Protein AF-A0A821L482-F1 (afdb_monomer)

Secondary structure (DSSP, 8-state):
------PPPTT-TT---HHHHHHHHHHHHHHHHHHHSPPHHHHHTT-HHHHHHHHHHHHHS-HHHHHHHHTSPPPP-SSSSPPSS--HHHHHHHHHHIIIII---SHHHHHHHIIIIIHHHHHHHHHHTT-

Mean predicted aligned error: 7.39 Å

Radius of gyration: 18.84 Å; Cα contacts (8 Å, |Δi|>4): 108; chains: 1; bounding box: 44×39×60 Å

Solvent-accessible surface area (backbone atoms only — not comparable to full-atom values): 7724 Å² total; per-residue (Å²): 135,83,81,74,78,74,74,79,51,92,83,41,93,84,60,72,64,60,62,33,52,52,50,49,51,54,21,51,51,44,28,50,56,20,70,67,37,56,53,68,67,56,39,72,72,64,39,63,68,40,50,50,51,38,52,52,55,52,72,75,52,51,72,67,58,52,52,54,60,43,43,53,85,63,69,85,61,96,52,98,60,82,59,82,47,60,48,74,67,40,48,50,20,50,50,48,21,42,54,48,66,66,49,80,89,47,70,66,61,48,50,50,46,41,65,53,25,48,48,58,51,54,51,53,59,57,53,59,79,73,111

Nearest PDB structures (foldseek):
  8dve-assembly1_G  TM=9.425E-01  e=3.650E-06  Oryctolagus cuniculus
  8dve-assembly1_A  TM=9.335E-01  e=3.460E-06  Oryctolagus cuniculus
  8dve-assembly1_J  TM=9.220E-01  e=3.460E-06  Oryctolagus cuniculus
  8duj-assembly1_G  TM=9.033E-01  e=4.285E-06  Oryctolagus cuniculus
  8dve-assembly1_D  TM=9.376E-01  e=2.936E-05  Oryctolagus cuniculus

pLDDT: mean 86.14, std 15.55, range [41.44, 98.44]

Foldseek 3Di:
DDPPPPDDDLPPPPDDLVQQVVLVVVLVVLLVLLVVQDDPVVVVVVPPVNVVSLVVLCVVDPPVNLLVVLLDDDADDPDPRDGRHDDPSSNVSSVSSCCRRPNQPDDVSVVSSVVRHVVNVVVNVVVVVVD

Structure (mmCIF, N/CA/C/O backbone):
data_AF-A0A821L482-F1
#
_entry.id   AF-A0A821L482-F1
#
loop_
_atom_site.group_PDB
_atom_site.id
_atom_site.type_symbol
_atom_site.label_atom_id
_atom_site.label_alt_id
_atom_site.label_comp_id
_atom_site.label_asym_id
_atom_site.label_entity_id
_atom_site.label_seq_id
_atom_site.pdbx_PDB_ins_code
_atom_site.Cartn_x
_atom_site.Cartn_y
_atom_site.Cartn_z
_atom_site.occupancy
_atom_site.B_iso_or_equiv
_atom_site.auth_seq_id
_atom_site.auth_comp_id
_atom_site.auth_asym_id
_atom_site.auth_atom_id
_atom_site.pdbx_PDB_model_num
ATOM 1 N N . ASP A 1 1 ? 27.283 18.917 -35.895 1.00 41.44 1 ASP A N 1
ATOM 2 C CA . ASP A 1 1 ? 27.635 18.301 -34.605 1.00 41.44 1 ASP A CA 1
ATOM 3 C C . ASP A 1 1 ? 26.413 17.774 -33.893 1.00 41.44 1 ASP A C 1
ATOM 5 O O . ASP A 1 1 ? 25.643 18.515 -33.295 1.00 41.44 1 ASP A O 1
ATOM 9 N N . HIS A 1 2 ? 26.201 16.473 -34.064 1.00 46.38 2 HIS A N 1
ATOM 10 C CA . HIS A 1 2 ? 25.158 15.715 -33.399 1.00 46.38 2 HIS A CA 1
ATOM 11 C C . HIS A 1 2 ? 25.564 15.530 -31.936 1.00 46.38 2 HIS A C 1
ATOM 13 O O . HIS A 1 2 ? 26.415 14.695 -31.639 1.00 46.38 2 HIS A O 1
ATOM 19 N N . LEU A 1 3 ? 24.966 16.297 -31.022 1.00 49.94 3 LEU A N 1
ATOM 20 C CA . LEU A 1 3 ? 24.954 15.931 -29.608 1.00 49.94 3 LEU A CA 1
ATOM 21 C C . LEU A 1 3 ? 24.109 14.658 -29.465 1.00 49.94 3 LEU A C 1
ATOM 23 O O . LEU A 1 3 ? 22.907 14.709 -29.214 1.00 49.94 3 LEU A O 1
ATOM 27 N N . GLN A 1 4 ? 24.742 13.502 -29.666 1.00 47.78 4 GLN A N 1
ATOM 28 C CA . GLN A 1 4 ? 24.271 12.263 -29.069 1.00 47.78 4 GLN A CA 1
ATOM 29 C C . GLN A 1 4 ? 24.375 12.450 -27.557 1.00 47.78 4 GLN A C 1
ATOM 31 O O . GLN A 1 4 ? 25.453 12.342 -26.977 1.00 47.78 4 GLN A O 1
ATOM 36 N N . VAL A 1 5 ? 23.249 12.789 -26.931 1.00 50.19 5 VAL A N 1
ATOM 37 C CA . VAL A 1 5 ? 23.086 12.677 -25.484 1.00 50.19 5 VAL A CA 1
ATOM 38 C C . VAL A 1 5 ? 23.260 11.197 -25.163 1.00 50.19 5 VAL A C 1
ATOM 40 O O . VAL A 1 5 ? 22.380 10.381 -25.430 1.00 50.19 5 VAL A O 1
ATOM 43 N N . ARG A 1 6 ? 24.456 10.838 -24.696 1.00 48.09 6 ARG A N 1
ATOM 44 C CA . ARG A 1 6 ? 24.771 9.495 -24.224 1.00 48.09 6 ARG A CA 1
ATOM 45 C C . ARG A 1 6 ? 23.938 9.300 -22.959 1.00 48.09 6 ARG A C 1
ATOM 47 O O . ARG A 1 6 ? 24.197 9.963 -21.960 1.00 48.09 6 ARG A O 1
ATOM 54 N N . LEU A 1 7 ? 22.885 8.487 -23.035 1.00 50.66 7 LEU A N 1
ATOM 55 C CA . LEU A 1 7 ? 22.168 8.070 -21.834 1.00 50.66 7 LEU A CA 1
ATOM 56 C C . LEU A 1 7 ? 23.172 7.281 -20.982 1.00 50.66 7 LEU A C 1
ATOM 58 O O . LEU A 1 7 ? 23.798 6.371 -21.537 1.00 50.66 7 LEU A O 1
ATOM 62 N N . PRO A 1 8 ? 23.394 7.659 -19.712 1.00 54.47 8 PRO A N 1
ATOM 63 C CA . PRO A 1 8 ? 24.300 6.921 -18.846 1.00 54.47 8 PRO A CA 1
ATOM 64 C C . PRO A 1 8 ? 23.806 5.478 -18.739 1.00 54.47 8 PRO A C 1
ATOM 66 O O . PRO A 1 8 ? 22.605 5.232 -18.585 1.00 54.47 8 PRO A O 1
ATOM 69 N N . TYR A 1 9 ? 24.722 4.531 -18.905 1.00 58.72 9 TYR A N 1
ATOM 70 C CA . TYR A 1 9 ? 24.420 3.123 -18.686 1.00 58.72 9 TYR A CA 1
ATOM 71 C C . TYR A 1 9 ? 24.344 2.896 -17.172 1.00 58.72 9 TYR A C 1
ATOM 73 O O . TYR A 1 9 ? 25.032 3.569 -16.413 1.00 58.72 9 TYR A O 1
ATOM 81 N N . ALA A 1 10 ? 23.521 1.949 -16.717 1.00 57.66 10 ALA A N 1
ATOM 82 C CA . ALA A 1 10 ? 23.366 1.658 -15.285 1.00 57.66 10 ALA A CA 1
ATOM 83 C C . ALA A 1 10 ? 24.682 1.236 -14.583 1.00 57.66 10 ALA A C 1
ATOM 85 O O . ALA A 1 10 ? 24.744 1.273 -13.359 1.00 57.66 10 ALA A O 1
ATOM 86 N N . ASP A 1 11 ? 25.715 0.873 -15.354 1.00 58.50 11 ASP A N 1
ATOM 87 C CA . ASP A 1 11 ? 27.072 0.543 -14.888 1.00 58.50 11 ASP A CA 1
ATOM 88 C C . ASP A 1 11 ? 28.013 1.760 -14.764 1.00 58.50 11 ASP A C 1
ATOM 90 O O . ASP A 1 11 ? 29.163 1.609 -14.349 1.00 58.50 11 ASP A O 1
ATOM 94 N N . ASP A 1 12 ? 27.572 2.968 -15.127 1.00 72.00 12 ASP A N 1
ATOM 95 C CA . ASP A 1 12 ? 28.370 4.176 -14.919 1.00 72.00 12 ASP A CA 1
ATOM 96 C C . ASP A 1 12 ? 28.388 4.517 -13.414 1.00 72.00 12 ASP A C 1
ATOM 98 O O . ASP A 1 12 ? 27.341 4.746 -12.816 1.00 72.00 12 ASP A O 1
ATOM 102 N N . GLU A 1 13 ? 29.569 4.607 -12.786 1.00 68.88 13 GLU A N 1
ATOM 103 C CA . GLU A 1 13 ? 29.714 4.898 -11.338 1.00 68.88 13 GLU A CA 1
ATOM 104 C C . GLU A 1 13 ? 29.096 6.245 -10.899 1.00 68.88 13 GLU A C 1
ATOM 106 O O . GLU A 1 13 ? 28.845 6.467 -9.716 1.00 68.88 13 GLU A O 1
ATOM 111 N N . GLU A 1 14 ? 28.844 7.151 -11.847 1.00 76.69 14 GLU A N 1
ATOM 112 C CA . GLU A 1 14 ? 28.189 8.448 -11.627 1.00 76.69 14 GLU A CA 1
ATOM 113 C C . GLU A 1 14 ? 26.662 8.388 -11.847 1.00 76.69 14 GLU A C 1
ATOM 115 O O . GLU A 1 14 ? 25.952 9.368 -11.609 1.00 76.69 14 GLU A O 1
ATOM 120 N N . TYR A 1 15 ? 26.123 7.249 -12.295 1.00 80.12 15 TYR A N 1
ATOM 121 C CA . TYR A 1 15 ? 24.690 7.085 -12.492 1.00 80.12 15 TYR A CA 1
ATOM 122 C C . TYR A 1 15 ? 23.958 7.068 -11.149 1.00 80.12 15 TYR A C 1
ATOM 124 O O . TYR A 1 15 ? 24.160 6.203 -10.297 1.00 80.12 15 TYR A O 1
ATOM 132 N N . ILE A 1 16 ? 23.049 8.026 -10.983 1.00 79.94 16 ILE A N 1
ATOM 133 C CA . ILE A 1 16 ? 22.107 8.062 -9.870 1.00 79.94 16 ILE A CA 1
ATOM 134 C C . ILE A 1 16 ? 20.715 7.814 -10.439 1.00 79.94 16 ILE A C 1
ATOM 136 O O . ILE A 1 16 ? 20.170 8.655 -11.159 1.00 79.94 16 ILE A O 1
ATOM 140 N N . ASP A 1 17 ? 20.111 6.684 -10.070 1.00 82.50 17 ASP A N 1
ATOM 141 C CA . ASP A 1 17 ? 18.691 6.444 -10.318 1.00 82.50 17 ASP A CA 1
ATOM 142 C C . ASP A 1 17 ? 17.854 7.270 -9.329 1.00 82.50 17 ASP A C 1
ATOM 144 O O . ASP A 1 17 ? 17.484 6.824 -8.237 1.00 82.50 17 ASP A O 1
ATOM 148 N N . LEU A 1 18 ? 17.572 8.517 -9.712 1.00 86.62 18 LEU A N 1
ATOM 149 C CA . LEU A 1 18 ? 16.732 9.413 -8.922 1.00 86.62 18 LEU A CA 1
ATOM 150 C C . LEU A 1 18 ? 15.324 8.833 -8.717 1.00 86.62 18 LEU A C 1
ATOM 152 O O . LEU A 1 18 ? 14.753 9.003 -7.643 1.00 86.62 18 LEU A O 1
ATOM 156 N N . GLY A 1 19 ? 14.788 8.104 -9.702 1.00 86.69 19 GLY A N 1
ATOM 157 C CA . GLY A 1 19 ? 13.471 7.481 -9.598 1.00 86.69 19 GLY A CA 1
ATOM 158 C C . GLY A 1 19 ? 13.438 6.391 -8.527 1.00 86.69 19 GLY A C 1
ATOM 159 O O . GLY A 1 19 ? 12.523 6.360 -7.703 1.00 86.69 19 GLY A O 1
ATOM 160 N N . ALA A 1 20 ? 14.460 5.533 -8.473 1.00 86.12 20 ALA A N 1
ATOM 161 C CA . ALA A 1 20 ? 14.595 4.542 -7.406 1.00 86.12 20 ALA A CA 1
ATOM 162 C C . ALA A 1 20 ? 14.769 5.194 -6.025 1.00 86.12 20 ALA A C 1
ATOM 164 O O . ALA A 1 20 ? 14.181 4.719 -5.049 1.00 86.12 20 ALA A O 1
ATOM 165 N N . ALA A 1 21 ? 15.523 6.294 -5.930 1.00 89.88 21 ALA A N 1
ATOM 166 C CA . ALA A 1 21 ? 15.700 7.030 -4.678 1.00 89.88 21 ALA A CA 1
ATOM 167 C C . ALA A 1 21 ? 14.388 7.667 -4.181 1.00 89.88 21 ALA A C 1
ATOM 169 O O . ALA A 1 21 ? 14.055 7.547 -3.000 1.00 89.88 21 ALA A O 1
ATOM 170 N N . GLU A 1 22 ? 13.610 8.290 -5.071 1.00 92.88 22 GLU A N 1
ATOM 171 C CA . GLU A 1 22 ? 12.290 8.846 -4.747 1.00 92.88 22 GLU A CA 1
ATOM 172 C C . GLU A 1 22 ? 11.319 7.756 -4.280 1.00 92.88 22 GLU A C 1
ATOM 174 O O . GLU A 1 22 ? 10.682 7.894 -3.232 1.00 92.88 22 GLU A O 1
ATOM 179 N N . LEU A 1 23 ? 11.245 6.641 -5.012 1.00 93.19 23 LEU A N 1
ATOM 180 C CA . LEU A 1 23 ? 10.410 5.496 -4.641 1.00 93.19 23 LEU A CA 1
ATOM 181 C C . LEU A 1 23 ? 10.812 4.917 -3.282 1.00 93.19 23 LEU A C 1
ATOM 183 O O . LEU A 1 23 ? 9.943 4.650 -2.451 1.00 93.19 23 LEU A O 1
ATOM 187 N N . SER A 1 24 ? 12.116 4.786 -3.029 1.00 93.94 24 SER A N 1
ATOM 188 C CA . SER A 1 24 ? 12.649 4.309 -1.749 1.00 93.94 24 SER A CA 1
ATOM 189 C C . SER A 1 24 ? 12.262 5.239 -0.603 1.00 93.94 24 SER A C 1
ATOM 191 O O . SER A 1 24 ? 11.825 4.777 0.451 1.00 93.94 24 SER A O 1
ATOM 193 N N . PHE A 1 25 ? 12.373 6.555 -0.803 1.00 96.38 25 PHE A N 1
ATOM 194 C CA . PHE A 1 25 ? 11.987 7.542 0.200 1.00 96.38 25 PHE A CA 1
ATOM 195 C C . PHE A 1 25 ? 10.506 7.418 0.576 1.00 96.38 25 PHE A C 1
ATOM 197 O O . PHE A 1 25 ? 10.180 7.300 1.760 1.00 96.38 25 PHE A O 1
ATOM 204 N N . TYR A 1 26 ? 9.609 7.394 -0.415 1.00 97.25 26 TYR A N 1
ATOM 205 C CA . TYR A 1 26 ? 8.174 7.271 -0.151 1.00 97.25 26 TYR A CA 1
ATOM 206 C C . TYR A 1 26 ? 7.807 5.912 0.451 1.00 97.25 26 TYR A C 1
ATOM 208 O O . TYR A 1 26 ? 6.994 5.868 1.375 1.00 97.25 26 TYR A O 1
ATOM 216 N N . ALA A 1 27 ? 8.432 4.819 0.004 1.00 96.81 27 ALA A N 1
ATOM 217 C CA . ALA A 1 27 ? 8.225 3.495 0.583 1.00 96.81 27 ALA A CA 1
ATOM 218 C C . ALA A 1 27 ? 8.609 3.468 2.071 1.00 96.81 27 ALA A C 1
ATOM 220 O O . ALA A 1 27 ? 7.797 3.071 2.906 1.00 96.81 27 ALA A O 1
ATOM 221 N N . ILE A 1 28 ? 9.793 3.977 2.426 1.00 97.75 28 ILE A N 1
ATOM 222 C CA . ILE A 1 28 ? 10.262 4.045 3.819 1.00 97.75 28 ILE A CA 1
ATOM 223 C C . ILE A 1 28 ? 9.358 4.948 4.665 1.00 97.75 28 ILE A C 1
ATOM 225 O O . ILE A 1 28 ? 9.050 4.615 5.812 1.00 97.75 28 ILE A O 1
ATOM 229 N N . LEU A 1 29 ? 8.903 6.080 4.120 1.00 98.31 29 LEU A N 1
ATOM 230 C CA . LEU A 1 29 ? 7.982 6.975 4.819 1.00 98.31 29 LEU A CA 1
ATOM 231 C C . LEU A 1 29 ? 6.649 6.280 5.124 1.00 98.31 29 LEU A C 1
ATOM 233 O O . LEU A 1 29 ? 6.178 6.326 6.262 1.00 98.31 29 LEU A O 1
ATOM 237 N N . VAL A 1 30 ? 6.056 5.607 4.136 1.00 98.12 30 VAL A N 1
ATOM 238 C CA . VAL A 1 30 ? 4.815 4.839 4.314 1.00 98.12 30 VAL A CA 1
ATOM 239 C C . VAL A 1 30 ? 5.024 3.696 5.310 1.00 98.12 30 VAL A C 1
ATOM 241 O O . VAL A 1 30 ? 4.198 3.502 6.203 1.00 98.12 30 VAL A O 1
ATOM 244 N N . GLU A 1 31 ? 6.156 2.995 5.244 1.00 98.25 31 GLU A N 1
ATOM 245 C CA . GLU A 1 31 ? 6.502 1.943 6.200 1.00 98.25 31 GLU A CA 1
ATOM 246 C C . GLU A 1 31 ? 6.570 2.470 7.637 1.00 98.25 31 GLU A C 1
ATOM 248 O O . GLU A 1 31 ? 5.978 1.886 8.550 1.00 98.25 31 GLU A O 1
ATOM 253 N N . LEU A 1 32 ? 7.262 3.594 7.845 1.00 98.38 32 LEU A N 1
ATOM 254 C CA . LEU A 1 32 ? 7.383 4.248 9.144 1.00 98.38 32 LEU A CA 1
ATOM 255 C C . LEU A 1 32 ? 6.002 4.602 9.703 1.00 98.38 32 LEU A C 1
ATOM 257 O O . LEU A 1 32 ? 5.696 4.262 10.847 1.00 98.38 32 LEU A O 1
ATOM 261 N N . LEU A 1 33 ? 5.146 5.223 8.887 1.00 98.25 33 LEU A N 1
ATOM 262 C CA . LEU A 1 33 ? 3.778 5.561 9.281 1.00 98.25 33 LEU A CA 1
ATOM 263 C C . LEU A 1 33 ? 2.964 4.307 9.648 1.00 98.25 33 LEU A C 1
ATOM 265 O O . LEU A 1 33 ? 2.222 4.321 10.633 1.00 98.25 33 LEU A O 1
ATOM 269 N N . GLY A 1 34 ? 3.142 3.205 8.914 1.00 97.88 34 GLY A N 1
ATOM 270 C CA . GLY A 1 34 ? 2.495 1.922 9.197 1.00 97.88 34 GLY A CA 1
ATOM 271 C C . GLY A 1 34 ? 2.953 1.322 10.529 1.00 97.88 34 GLY A C 1
ATOM 272 O O . GLY A 1 34 ? 2.136 0.844 11.321 1.00 97.88 34 GLY A O 1
ATOM 273 N N . ARG A 1 35 ? 4.251 1.421 10.839 1.00 97.75 35 ARG A N 1
ATOM 274 C CA . ARG A 1 35 ? 4.815 1.004 12.136 1.00 97.75 35 ARG A CA 1
ATOM 275 C C . ARG A 1 35 ? 4.361 1.894 13.293 1.00 97.75 35 ARG A C 1
ATOM 277 O O . ARG A 1 35 ? 4.226 1.402 14.411 1.00 97.75 35 ARG A O 1
ATOM 284 N N . CYS A 1 36 ? 4.068 3.168 13.037 1.00 96.62 36 CYS A N 1
ATOM 285 C CA . CYS A 1 36 ? 3.474 4.072 14.024 1.00 96.62 36 CYS A CA 1
ATOM 286 C C . CYS A 1 36 ? 1.992 3.777 14.314 1.00 96.62 36 CYS A C 1
ATOM 288 O O . CYS A 1 36 ? 1.457 4.279 15.306 1.00 96.62 36 CYS A O 1
ATOM 290 N N . ALA A 1 37 ? 1.310 2.983 13.480 1.00 97.12 37 ALA A N 1
ATOM 291 C CA . ALA A 1 37 ? -0.094 2.666 13.691 1.00 97.12 37 ALA A CA 1
ATOM 292 C C . ALA A 1 37 ? -0.299 1.874 14.997 1.00 97.12 37 ALA A C 1
ATOM 294 O O . ALA A 1 37 ? 0.388 0.871 15.231 1.00 97.12 37 ALA A O 1
ATOM 295 N N . PRO A 1 38 ? -1.264 2.265 15.849 1.00 96.38 38 PRO A N 1
ATOM 296 C CA . PRO A 1 38 ? -1.540 1.552 17.091 1.00 96.38 38 PRO A CA 1
ATOM 297 C C . PRO A 1 38 ? -2.096 0.146 16.827 1.00 96.38 38 PRO A C 1
ATOM 299 O O . PRO A 1 38 ? -2.829 -0.073 15.863 1.00 96.38 38 PRO A O 1
ATOM 302 N N . SER A 1 39 ? -1.776 -0.814 17.704 1.00 93.75 39 SER A N 1
ATOM 303 C CA . SER A 1 39 ? -2.314 -2.178 17.611 1.00 93.75 39 SER A CA 1
ATOM 304 C C . SER A 1 39 ? -3.829 -2.210 17.828 1.00 93.75 39 SER A C 1
ATOM 306 O O . SER A 1 39 ? -4.386 -1.381 18.553 1.00 93.75 39 SER A O 1
ATOM 308 N N . GLU A 1 40 ? -4.502 -3.206 17.247 1.00 90.12 40 GLU A N 1
ATOM 309 C CA . GLU A 1 40 ? -5.943 -3.386 17.447 1.00 90.12 40 GLU A CA 1
ATOM 310 C C . GLU A 1 40 ? -6.323 -3.553 18.916 1.00 90.12 40 GLU A C 1
ATOM 312 O O . GLU A 1 40 ? -7.328 -3.007 19.357 1.00 90.12 40 GLU A O 1
ATOM 317 N N . GLU A 1 41 ? -5.508 -4.270 19.687 1.00 92.12 41 GLU A N 1
ATOM 318 C CA . GLU A 1 41 ? -5.706 -4.436 21.125 1.00 92.12 41 GLU A CA 1
ATOM 319 C C . GLU A 1 41 ? -5.712 -3.081 21.846 1.00 92.12 41 GLU A C 1
ATOM 321 O O . GLU A 1 41 ? -6.642 -2.772 22.590 1.00 92.12 41 GLU A O 1
ATOM 326 N N . THR A 1 42 ? -4.742 -2.213 21.537 1.00 92.12 42 THR A N 1
ATOM 327 C CA . THR A 1 42 ? -4.652 -0.863 22.120 1.00 92.12 42 THR A CA 1
ATOM 328 C C . THR A 1 42 ? -5.885 -0.016 21.792 1.00 92.12 42 THR A C 1
ATOM 330 O O . THR A 1 42 ? -6.328 0.787 22.617 1.00 92.12 42 THR A O 1
ATOM 333 N N . ILE A 1 43 ? -6.453 -0.194 20.598 1.00 91.31 43 ILE A N 1
ATOM 334 C CA . ILE A 1 43 ? -7.676 0.491 20.165 1.00 91.31 43 ILE A CA 1
ATOM 335 C C . ILE A 1 43 ? -8.902 -0.072 20.893 1.00 91.31 43 ILE A C 1
ATOM 337 O O . ILE A 1 43 ? -9.724 0.708 21.372 1.00 91.31 43 ILE A O 1
ATOM 341 N N . LYS A 1 44 ? -9.006 -1.402 21.037 1.00 91.38 44 LYS A N 1
ATOM 342 C CA . LYS A 1 44 ? -10.097 -2.087 21.758 1.00 91.38 44 LYS A CA 1
ATOM 343 C C . LYS A 1 44 ? -10.166 -1.683 23.231 1.00 91.38 44 LYS A C 1
ATOM 345 O O . LYS A 1 44 ? -11.256 -1.606 23.785 1.00 91.38 44 LYS A O 1
ATOM 350 N N . MET A 1 45 ? -9.034 -1.326 23.843 1.00 93.12 45 MET A N 1
ATOM 351 C CA . MET A 1 45 ? -8.989 -0.738 25.191 1.00 93.12 45 MET A CA 1
ATOM 352 C C . MET A 1 45 ? -9.607 0.675 25.285 1.00 93.12 45 MET A C 1
ATOM 354 O O . MET A 1 45 ? -9.602 1.270 26.360 1.00 93.12 45 MET A O 1
ATOM 358 N N . GLY A 1 46 ? -10.101 1.260 24.186 1.00 87.12 46 GLY A N 1
ATOM 359 C CA . GLY A 1 46 ? -10.817 2.540 24.191 1.00 87.12 46 GLY A CA 1
ATOM 360 C C . GLY A 1 46 ? -9.925 3.775 24.357 1.00 87.12 46 GLY A C 1
ATOM 361 O O . GLY A 1 46 ? -10.420 4.867 24.649 1.00 87.12 46 GLY A O 1
ATOM 362 N N . LYS A 1 47 ? -8.604 3.643 24.168 1.00 92.31 47 LYS A N 1
ATOM 363 C CA . LYS A 1 47 ? -7.670 4.773 24.273 1.00 92.31 47 LYS A CA 1
ATOM 364 C C . LYS A 1 47 ? -7.913 5.767 23.132 1.00 92.31 47 LYS A C 1
ATOM 366 O O . LYS A 1 47 ? -7.516 5.529 21.994 1.00 92.31 47 LYS A O 1
ATOM 371 N N . GLN A 1 48 ? -8.502 6.921 23.451 1.00 93.25 48 GLN A N 1
ATOM 372 C CA . GLN A 1 48 ? -8.858 7.966 22.477 1.00 93.25 48 GLN A CA 1
ATOM 373 C C . GLN A 1 48 ? -7.687 8.401 21.585 1.00 93.25 48 GLN A C 1
ATOM 375 O O . GLN A 1 48 ? -7.863 8.589 20.384 1.00 93.25 48 GLN A O 1
ATOM 380 N N . ASN A 1 49 ? -6.475 8.494 22.138 1.00 94.06 49 ASN A N 1
ATOM 381 C CA . ASN A 1 49 ? -5.280 8.842 21.364 1.00 94.06 49 ASN A CA 1
ATOM 382 C C . ASN A 1 49 ? -4.946 7.794 20.290 1.00 94.06 49 ASN A C 1
ATOM 384 O O . ASN A 1 49 ? -4.514 8.168 19.206 1.00 94.06 49 ASN A O 1
ATOM 388 N N . ALA A 1 50 ? -5.190 6.505 20.552 1.00 95.31 50 ALA A N 1
ATOM 389 C CA . ALA A 1 50 ? -4.964 5.440 19.575 1.00 95.31 50 ALA A CA 1
ATOM 390 C C . ALA A 1 50 ? -5.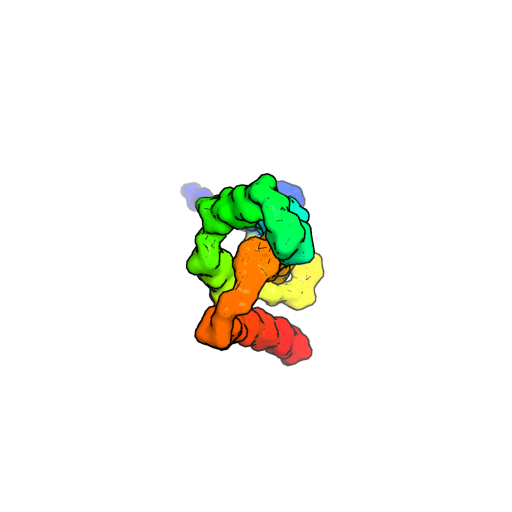993 5.495 18.434 1.00 95.31 50 ALA A C 1
ATOM 392 O O . ALA A 1 50 ? -5.630 5.389 17.265 1.00 95.31 50 ALA A O 1
ATOM 393 N N . ILE A 1 51 ? -7.267 5.738 18.760 1.00 95.12 51 ILE A N 1
ATOM 394 C CA . ILE A 1 51 ? -8.325 5.922 17.754 1.00 95.12 51 ILE A CA 1
ATOM 395 C C . ILE A 1 51 ? -7.997 7.127 16.864 1.00 95.12 51 ILE A C 1
ATOM 397 O O . ILE A 1 51 ? -8.000 7.015 15.641 1.00 95.12 51 ILE A O 1
ATOM 401 N N . ARG A 1 52 ? -7.638 8.263 17.477 1.00 96.00 52 ARG A N 1
ATOM 402 C CA . ARG A 1 52 ? -7.252 9.488 16.761 1.00 96.00 52 ARG A CA 1
ATOM 403 C C . ARG A 1 52 ? -6.034 9.273 15.866 1.00 96.00 52 ARG A C 1
ATOM 405 O O . ARG A 1 52 ? -6.080 9.661 14.704 1.00 96.00 52 ARG A O 1
ATOM 412 N N . ALA A 1 53 ? -4.983 8.628 16.374 1.00 96.44 53 ALA A N 1
ATOM 413 C CA . ALA A 1 53 ? -3.786 8.323 15.592 1.00 96.44 53 ALA A CA 1
ATOM 414 C C . ALA A 1 53 ? -4.115 7.464 14.361 1.00 96.44 53 ALA A C 1
ATOM 416 O O . ALA A 1 53 ? -3.685 7.791 13.259 1.00 96.44 53 ALA A O 1
ATOM 417 N N . LYS A 1 54 ? -4.944 6.419 14.511 1.00 95.88 54 LYS A N 1
ATOM 418 C CA . LYS A 1 54 ? -5.366 5.587 13.373 1.00 95.88 54 LYS A CA 1
ATOM 419 C C . LYS A 1 54 ? -6.189 6.377 12.350 1.00 95.88 54 LYS A C 1
ATOM 421 O O . LYS A 1 54 ? -5.977 6.204 11.154 1.00 95.88 54 LYS A O 1
ATOM 426 N N . SER A 1 55 ? -7.077 7.271 12.790 1.00 96.50 55 SER A N 1
ATOM 427 C CA . SER A 1 55 ? -7.832 8.145 11.879 1.00 96.50 55 SER A CA 1
ATOM 428 C C . SER A 1 55 ? -6.937 9.126 11.116 1.00 96.50 55 SER A C 1
ATOM 430 O O . SER A 1 55 ? -7.159 9.339 9.929 1.00 96.50 55 SER A O 1
ATOM 432 N N . ILE A 1 56 ? -5.908 9.683 11.765 1.00 9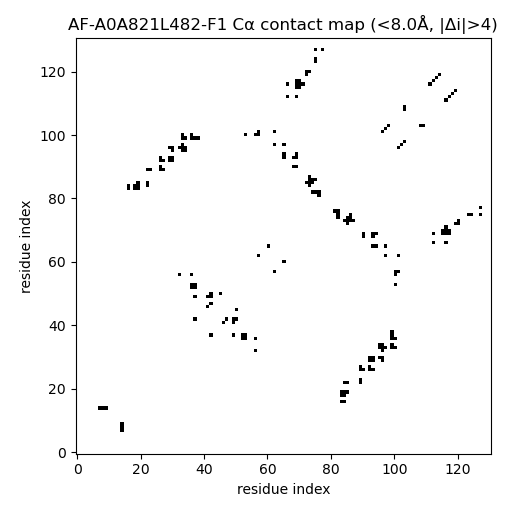7.81 56 ILE A N 1
ATOM 433 C CA . ILE A 1 56 ? -4.921 10.549 11.102 1.00 97.81 56 ILE A CA 1
ATOM 434 C C . ILE A 1 56 ? -4.192 9.765 10.010 1.00 97.81 56 ILE A C 1
ATOM 436 O O . ILE A 1 56 ? -4.143 10.220 8.872 1.00 97.81 56 ILE A O 1
ATOM 440 N N . LEU A 1 57 ? -3.703 8.561 10.315 1.00 98.00 57 LEU A N 1
ATOM 441 C CA . LEU A 1 57 ? -3.018 7.718 9.331 1.00 98.00 57 LEU A CA 1
ATOM 442 C C . LEU A 1 57 ? -3.913 7.410 8.121 1.00 98.00 57 LEU A C 1
ATOM 444 O O . LEU A 1 57 ? -3.464 7.548 6.987 1.00 98.00 57 LEU A O 1
ATOM 448 N N . LYS A 1 58 ? -5.198 7.103 8.345 1.00 97.06 58 LYS A N 1
ATOM 449 C CA . LYS A 1 58 ? -6.177 6.912 7.259 1.00 97.06 58 LYS A CA 1
ATOM 450 C C . LYS A 1 58 ? -6.404 8.164 6.403 1.00 97.06 58 LYS A C 1
ATOM 452 O O . LYS A 1 58 ? -6.719 8.038 5.229 1.00 97.06 58 LYS A O 1
ATOM 457 N N . SER A 1 59 ? -6.257 9.365 6.964 1.00 97.81 59 SER A N 1
ATOM 458 C CA . SER A 1 59 ? -6.388 10.611 6.190 1.00 97.81 59 SER A CA 1
ATOM 459 C C . SER A 1 59 ? -5.150 10.973 5.368 1.00 97.81 59 SER A C 1
ATOM 461 O O . SER A 1 59 ? -5.264 11.781 4.452 1.00 97.81 59 SER A O 1
ATOM 463 N N . LEU A 1 60 ? -3.981 10.409 5.693 1.00 97.56 60 LEU A N 1
ATOM 464 C CA . LEU A 1 60 ? -2.730 10.712 4.991 1.00 97.56 60 LEU A CA 1
ATOM 465 C C . LEU A 1 60 ? -2.596 9.929 3.684 1.00 97.56 60 LEU A C 1
ATOM 467 O O . LEU A 1 60 ? -2.058 10.457 2.718 1.00 97.56 60 LEU A O 1
ATOM 471 N N . VAL A 1 61 ? -3.067 8.679 3.663 1.00 96.44 61 VAL A N 1
ATOM 472 C CA . VAL A 1 61 ? -3.002 7.801 2.488 1.00 96.44 61 VAL A CA 1
ATOM 473 C C . VAL A 1 61 ? -4.313 7.036 2.374 1.00 96.44 61 VAL A C 1
ATOM 475 O O . VAL A 1 61 ? -4.707 6.342 3.319 1.00 96.44 61 VAL A O 1
ATOM 478 N N . SER A 1 62 ? -5.000 7.170 1.239 1.00 96.44 62 SER A N 1
ATOM 479 C CA . S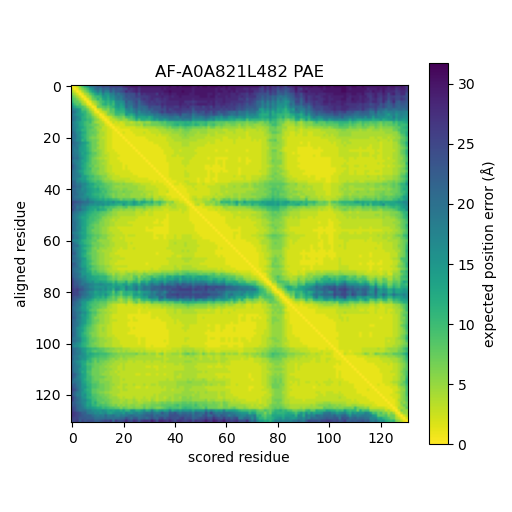ER A 1 62 ? -6.289 6.513 1.015 1.00 96.44 62 SER A CA 1
ATOM 480 C C . SER A 1 62 ? -6.115 5.030 0.665 1.00 96.44 62 SER A C 1
ATOM 482 O O . SER A 1 62 ? -5.080 4.622 0.145 1.00 96.44 62 SER A O 1
ATOM 484 N N . MET A 1 63 ? -7.145 4.215 0.919 1.00 95.31 63 MET A N 1
ATOM 485 C CA . MET A 1 63 ? -7.142 2.798 0.523 1.00 95.31 63 MET A CA 1
ATOM 486 C C . MET A 1 63 ? -6.960 2.631 -0.994 1.00 95.31 63 MET A C 1
ATOM 488 O O . MET A 1 63 ? -6.201 1.776 -1.434 1.00 95.31 63 MET A O 1
ATOM 492 N N . HIS A 1 64 ? -7.611 3.489 -1.781 1.00 95.38 64 HIS A N 1
ATOM 493 C CA . HIS A 1 64 ? -7.528 3.472 -3.239 1.00 95.38 64 HIS A CA 1
ATOM 494 C C . HIS A 1 64 ? -6.098 3.726 -3.740 1.00 95.38 64 HIS A C 1
ATOM 496 O O . HIS A 1 64 ? -5.645 3.059 -4.665 1.00 95.38 64 HIS A O 1
ATOM 502 N N . ASP A 1 65 ? -5.361 4.645 -3.112 1.00 96.56 65 ASP A N 1
ATOM 503 C CA . ASP A 1 65 ? -3.973 4.919 -3.504 1.00 96.56 65 ASP A CA 1
ATOM 504 C C . ASP A 1 65 ? -3.052 3.736 -3.180 1.00 96.56 65 ASP A C 1
ATOM 506 O O . ASP A 1 65 ? -2.169 3.410 -3.971 1.00 96.56 65 ASP A O 1
ATOM 510 N N . LEU A 1 66 ? -3.280 3.053 -2.049 1.00 96.94 66 LEU A N 1
ATOM 511 C CA . LEU A 1 66 ? -2.539 1.836 -1.700 1.00 96.94 66 LEU A CA 1
ATOM 512 C C . LEU A 1 66 ? -2.790 0.734 -2.732 1.00 96.94 66 LEU A C 1
ATOM 514 O O . LEU A 1 66 ? -1.835 0.155 -3.243 1.00 96.94 66 LEU A O 1
ATOM 518 N N . GLU A 1 67 ? -4.055 0.471 -3.063 1.00 95.62 67 GLU A N 1
ATOM 519 C CA . GLU A 1 67 ? -4.434 -0.503 -4.093 1.00 95.62 67 GLU A CA 1
ATOM 520 C C . GLU A 1 67 ? -3.814 -0.144 -5.453 1.00 95.62 67 GLU A C 1
ATOM 522 O O . GLU A 1 67 ? -3.216 -1.001 -6.103 1.00 95.62 67 GLU A O 1
ATOM 527 N N . GLY A 1 68 ? -3.845 1.137 -5.836 1.00 95.25 68 GLY A N 1
ATOM 528 C CA . GLY A 1 68 ? -3.240 1.627 -7.073 1.00 95.25 68 GLY A CA 1
ATOM 529 C C . GLY A 1 68 ? -1.732 1.380 -7.149 1.00 95.25 68 GLY A C 1
ATOM 530 O O . GLY A 1 68 ? -1.241 0.906 -8.173 1.00 95.25 68 GLY A O 1
ATOM 531 N N . VAL A 1 69 ? -0.990 1.642 -6.067 1.00 95.75 69 VAL A N 1
ATOM 532 C CA . VAL A 1 69 ? 0.458 1.367 -6.013 1.00 95.75 69 VAL A CA 1
ATOM 533 C C . VAL A 1 69 ? 0.738 -0.137 -6.023 1.00 95.75 69 VAL A C 1
ATOM 535 O O . VAL A 1 69 ? 1.658 -0.592 -6.704 1.00 95.75 69 VAL A O 1
ATOM 538 N N . LEU A 1 70 ? -0.059 -0.927 -5.302 1.00 96.06 70 LEU A N 1
ATOM 539 C CA . LEU A 1 70 ? 0.078 -2.383 -5.271 1.00 96.06 70 LEU A CA 1
ATOM 540 C C . LEU A 1 70 ? -0.234 -3.033 -6.626 1.00 96.06 70 LEU A C 1
ATOM 542 O O . LEU A 1 70 ? 0.357 -4.066 -6.937 1.00 96.06 70 LEU A O 1
ATOM 546 N N . GLY A 1 71 ? -1.079 -2.418 -7.454 1.00 95.19 71 GLY A N 1
ATOM 547 C CA . GLY A 1 71 ? -1.359 -2.859 -8.823 1.00 95.19 71 GLY A CA 1
ATOM 548 C C . GLY A 1 71 ? -0.276 -2.511 -9.855 1.00 95.19 71 GLY A C 1
ATOM 549 O O . GLY A 1 71 ? -0.316 -3.001 -10.987 1.00 95.19 71 GLY A O 1
ATOM 550 N N . LEU A 1 72 ? 0.715 -1.681 -9.506 1.00 93.50 72 LEU A N 1
ATOM 551 C CA . LEU A 1 72 ? 1.817 -1.349 -10.416 1.00 93.50 72 LEU A CA 1
ATOM 552 C C . LEU A 1 72 ? 2.693 -2.572 -10.684 1.00 93.50 72 LEU A C 1
ATOM 554 O O . LEU A 1 72 ? 2.961 -3.365 -9.793 1.00 93.50 72 LEU A O 1
ATOM 558 N N . LYS A 1 73 ? 3.211 -2.720 -11.900 1.00 88.12 73 LYS A N 1
ATOM 559 C CA . LYS A 1 73 ? 4.127 -3.821 -12.224 1.00 88.12 73 LYS A CA 1
ATOM 560 C C . LYS A 1 73 ? 5.563 -3.415 -11.910 1.00 88.12 73 LYS A C 1
ATOM 562 O O . LYS A 1 73 ? 5.967 -2.303 -12.242 1.00 88.12 73 LYS A O 1
ATOM 567 N N . PHE A 1 74 ? 6.327 -4.324 -11.318 1.00 83.94 74 PHE A N 1
ATOM 568 C CA . PHE A 1 74 ? 7.780 -4.206 -11.226 1.00 83.94 74 PHE A CA 1
ATOM 569 C C . PHE A 1 74 ? 8.458 -5.124 -12.244 1.00 83.94 74 PHE A C 1
ATOM 571 O O . PHE A 1 74 ? 7.864 -6.091 -12.727 1.00 83.94 74 PHE A O 1
ATOM 578 N N . LEU A 1 75 ? 9.707 -4.803 -12.569 1.00 76.38 75 LEU A N 1
ATOM 579 C CA . LEU A 1 75 ? 10.580 -5.661 -13.357 1.00 76.38 75 LEU A CA 1
ATOM 580 C C . LEU A 1 75 ? 11.518 -6.376 -12.394 1.00 76.38 75 LEU A C 1
ATOM 582 O O . LEU A 1 75 ? 12.220 -5.738 -11.613 1.00 76.38 75 LEU A O 1
ATOM 586 N N . LEU A 1 76 ? 11.523 -7.698 -12.454 1.00 74.00 76 LEU A N 1
ATOM 587 C CA . LEU A 1 76 ? 12.551 -8.496 -11.807 1.00 74.00 76 LEU A CA 1
ATOM 588 C C . LEU A 1 76 ? 13.647 -8.765 -12.842 1.00 74.00 76 LEU A C 1
ATOM 590 O O . LEU A 1 76 ? 13.350 -9.120 -13.983 1.00 74.00 76 LEU A O 1
ATOM 594 N N . SER A 1 77 ? 14.898 -8.559 -12.443 1.00 68.06 77 SER A N 1
ATOM 595 C CA . SER A 1 77 ? 16.074 -8.905 -13.242 1.00 68.06 77 SER A CA 1
ATOM 596 C C . SER A 1 77 ? 16.704 -10.173 -12.670 1.00 68.06 77 SER A C 1
ATOM 598 O O . SER A 1 77 ? 16.837 -10.283 -11.453 1.00 68.06 77 SER A O 1
ATOM 600 N N . ASN A 1 78 ? 17.110 -11.107 -13.537 1.00 63.00 78 ASN A N 1
ATOM 601 C CA . ASN A 1 78 ? 17.902 -12.286 -13.149 1.00 63.00 78 ASN A CA 1
ATOM 602 C C . ASN A 1 78 ? 19.378 -11.933 -12.893 1.00 63.00 78 ASN A C 1
ATOM 604 O O . ASN A 1 78 ? 20.145 -12.761 -12.402 1.00 63.00 78 ASN A O 1
ATOM 608 N N . GLU A 1 79 ? 19.791 -10.713 -13.230 1.00 57.09 79 GLU A N 1
ATOM 609 C CA . GLU A 1 79 ? 21.160 -10.251 -13.048 1.00 57.09 79 GLU A CA 1
ATOM 610 C C . GLU A 1 79 ? 21.278 -9.520 -11.706 1.00 57.09 79 GLU A C 1
ATOM 612 O O . GLU A 1 79 ? 20.403 -8.732 -11.357 1.00 57.09 79 GLU A O 1
ATOM 617 N N . ASN A 1 80 ? 22.365 -9.754 -10.957 1.00 52.91 80 ASN A N 1
ATOM 618 C CA . ASN A 1 80 ? 22.641 -9.158 -9.632 1.00 52.91 80 ASN A CA 1
ATOM 619 C C . ASN A 1 80 ? 22.736 -7.610 -9.629 1.00 52.91 80 ASN A C 1
ATOM 621 O O . ASN A 1 80 ? 23.135 -7.013 -8.629 1.00 52.91 80 ASN A O 1
ATOM 625 N N . SER A 1 81 ? 22.403 -6.953 -10.740 1.00 57.56 81 SER A N 1
ATOM 626 C CA . SER A 1 81 ? 22.166 -5.518 -10.827 1.00 57.56 81 SER A CA 1
ATOM 627 C C . SER A 1 81 ? 20.872 -5.155 -10.095 1.00 57.56 81 SER A C 1
ATOM 629 O O . SER A 1 81 ? 19.829 -5.762 -10.345 1.00 57.56 81 SER A O 1
ATOM 631 N N . MET A 1 82 ? 20.914 -4.130 -9.242 1.00 58.09 82 MET A N 1
ATOM 632 C CA . MET A 1 82 ? 19.705 -3.527 -8.674 1.00 58.09 82 MET A CA 1
ATOM 633 C C . MET A 1 82 ? 18.796 -3.089 -9.835 1.00 58.09 82 MET A C 1
ATOM 635 O O . MET A 1 82 ? 19.220 -2.239 -10.623 1.00 58.09 82 MET A O 1
ATOM 639 N N . PRO A 1 83 ? 17.586 -3.654 -10.000 1.00 65.12 83 PRO A N 1
ATOM 640 C CA . PRO A 1 83 ? 16.735 -3.250 -11.105 1.00 65.12 83 PRO A CA 1
ATOM 641 C C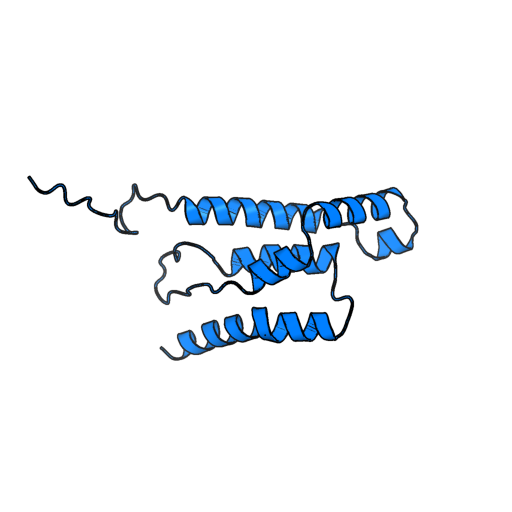 . PRO A 1 83 ? 16.331 -1.781 -10.900 1.00 65.12 83 PRO A C 1
ATOM 643 O O . PRO A 1 83 ? 16.024 -1.388 -9.770 1.00 65.12 83 PRO A O 1
ATOM 646 N N . PRO A 1 84 ? 16.322 -0.948 -11.951 1.00 71.88 84 PRO A N 1
ATOM 647 C CA . PRO A 1 84 ? 15.882 0.434 -11.819 1.00 71.88 84 PRO A CA 1
ATOM 648 C C . PRO A 1 84 ? 14.380 0.504 -11.504 1.00 71.88 84 PRO A C 1
ATOM 650 O O . PRO A 1 84 ? 13.587 -0.337 -11.938 1.00 71.88 84 PRO A O 1
ATOM 653 N N . GLY A 1 85 ? 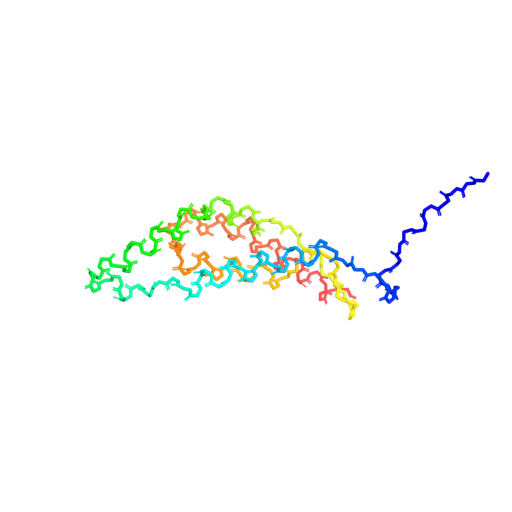13.969 1.533 -10.762 1.00 81.94 85 GLY A N 1
ATOM 654 C CA . GLY A 1 85 ? 12.555 1.813 -10.481 1.00 81.94 85 GLY A CA 1
ATOM 655 C C . GLY A 1 85 ? 11.891 0.965 -9.379 1.00 81.94 85 GLY A C 1
ATOM 656 O O . GLY A 1 85 ? 12.458 0.738 -8.310 1.00 81.94 85 GLY A O 1
ATOM 657 N N . LEU A 1 86 ? 10.621 0.581 -9.582 1.00 87.12 86 LEU A N 1
ATOM 658 C CA . LEU A 1 86 ? 9.783 -0.057 -8.554 1.00 87.12 86 LEU A CA 1
ATOM 659 C C . LEU A 1 86 ? 10.290 -1.462 -8.211 1.00 87.12 86 LEU A C 1
ATOM 661 O O . LEU A 1 86 ? 10.323 -2.327 -9.077 1.00 87.12 86 LEU A O 1
ATOM 665 N N . GLN A 1 87 ? 10.604 -1.689 -6.935 1.00 88.25 87 GLN A N 1
ATOM 666 C CA . GLN A 1 87 ? 11.092 -2.959 -6.410 1.00 88.25 87 GLN A CA 1
ATOM 667 C C . GLN A 1 87 ? 10.035 -3.672 -5.556 1.00 88.25 87 GLN A C 1
ATOM 669 O O . GLN A 1 87 ? 9.171 -3.009 -4.966 1.00 88.25 87 GLN A O 1
ATOM 674 N N . PRO A 1 88 ? 10.133 -5.006 -5.392 1.00 91.19 88 PRO A N 1
ATOM 675 C CA . PRO A 1 88 ? 9.273 -5.754 -4.473 1.00 91.19 88 PRO A CA 1
ATOM 676 C C . PRO A 1 88 ? 9.294 -5.210 -3.036 1.00 91.19 88 PRO A C 1
ATOM 678 O O . PRO A 1 88 ? 8.261 -5.173 -2.367 1.00 91.19 88 PRO A O 1
ATOM 681 N N . SER A 1 89 ? 10.451 -4.727 -2.569 1.00 91.69 89 SER A N 1
ATOM 682 C CA . SER A 1 89 ? 10.601 -4.106 -1.247 1.00 91.69 89 SER A CA 1
ATOM 683 C C . SER A 1 89 ? 9.711 -2.874 -1.074 1.00 91.69 89 SER A C 1
ATOM 685 O O . SER A 1 89 ? 9.112 -2.706 -0.015 1.00 91.69 89 SER A O 1
ATOM 687 N N . HIS A 1 90 ? 9.548 -2.056 -2.119 1.00 94.88 90 HIS A N 1
ATOM 688 C CA . HIS A 1 90 ? 8.666 -0.891 -2.069 1.00 94.88 90 HIS A CA 1
ATOM 689 C C . HIS A 1 90 ? 7.214 -1.316 -1.854 1.00 94.88 90 HIS A C 1
ATOM 691 O O . HIS A 1 90 ? 6.541 -0.771 -0.983 1.00 94.88 90 HIS A O 1
ATOM 697 N N . LYS A 1 91 ? 6.739 -2.336 -2.585 1.00 95.38 91 LYS A N 1
ATOM 698 C CA . LYS A 1 91 ? 5.388 -2.879 -2.380 1.00 95.38 91 LYS A CA 1
ATOM 699 C C . LYS A 1 91 ? 5.210 -3.471 -0.985 1.00 95.38 91 LYS A C 1
ATOM 701 O O . LYS A 1 91 ? 4.155 -3.279 -0.389 1.00 95.38 91 LYS A O 1
ATOM 706 N N . MET A 1 92 ? 6.232 -4.123 -0.431 1.00 95.94 92 MET A N 1
ATOM 707 C CA . MET A 1 92 ? 6.180 -4.652 0.936 1.00 95.94 92 MET A CA 1
ATOM 708 C C . MET A 1 92 ? 5.907 -3.551 1.973 1.00 95.94 92 MET A C 1
ATOM 710 O O . MET A 1 92 ? 5.077 -3.735 2.865 1.00 95.94 92 MET A O 1
ATOM 714 N N . SER A 1 93 ? 6.532 -2.379 1.827 1.00 97.94 93 SER A N 1
ATOM 715 C CA . SER A 1 93 ? 6.263 -1.218 2.685 1.00 97.94 93 SER A CA 1
ATOM 716 C C . SER A 1 93 ? 4.807 -0.737 2.584 1.00 97.94 93 SER A C 1
ATOM 718 O O . SER A 1 93 ? 4.195 -0.397 3.600 1.00 97.94 93 SER A O 1
ATOM 720 N N . ILE A 1 94 ? 4.219 -0.764 1.380 1.00 98.00 94 ILE A N 1
ATOM 721 C CA . ILE A 1 94 ? 2.806 -0.415 1.153 1.00 98.00 94 ILE A CA 1
ATOM 722 C C . ILE A 1 94 ? 1.866 -1.443 1.801 1.00 98.00 94 ILE A C 1
ATOM 724 O O . ILE A 1 94 ? 0.912 -1.056 2.479 1.00 98.00 94 ILE A O 1
ATOM 728 N N . ILE A 1 95 ? 2.159 -2.743 1.660 1.00 97.31 95 ILE A N 1
ATOM 729 C CA . ILE A 1 95 ? 1.392 -3.833 2.289 1.00 97.31 95 ILE A CA 1
ATOM 730 C C . ILE A 1 95 ? 1.394 -3.683 3.812 1.00 97.31 95 ILE A C 1
ATOM 732 O O . ILE A 1 95 ? 0.336 -3.792 4.432 1.00 97.31 95 ILE A O 1
ATOM 736 N N . LEU A 1 96 ? 2.550 -3.377 4.417 1.00 98.06 96 LEU A N 1
ATOM 737 C CA . LEU A 1 96 ? 2.645 -3.162 5.862 1.00 98.06 96 LEU A CA 1
ATOM 738 C C . LEU A 1 96 ? 1.706 -2.038 6.314 1.00 98.06 96 LEU A C 1
ATOM 740 O O . LEU A 1 96 ? 0.978 -2.191 7.292 1.00 98.06 96 LEU A O 1
ATOM 744 N N . PHE A 1 97 ? 1.698 -0.900 5.618 1.00 98.44 97 PHE A N 1
ATOM 745 C CA . PHE A 1 97 ? 0.797 0.194 5.971 1.00 98.44 97 PHE A CA 1
ATOM 7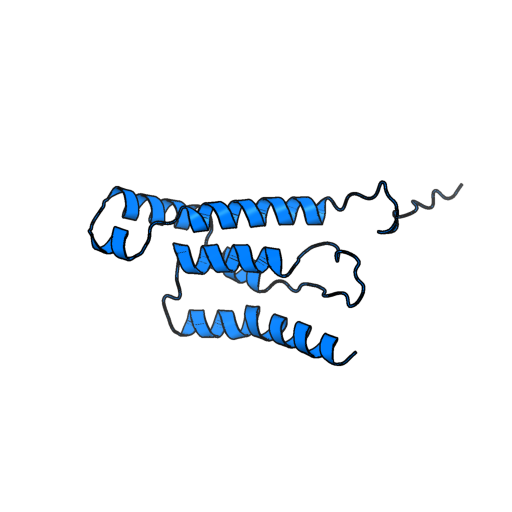46 C C . PHE A 1 97 ? -0.675 -0.208 5.816 1.00 98.44 97 PHE A C 1
ATOM 748 O O . PHE A 1 97 ? -1.471 0.049 6.724 1.00 98.44 97 PHE A O 1
ATOM 755 N N . LEU A 1 98 ? -1.030 -0.876 4.712 1.00 97.88 98 LEU A N 1
ATOM 756 C CA . LEU A 1 98 ? -2.383 -1.377 4.461 1.00 97.88 98 LEU A CA 1
ATOM 757 C C . LEU A 1 98 ? -2.848 -2.290 5.600 1.00 97.88 98 LEU A C 1
ATOM 759 O O . LEU A 1 98 ? -3.891 -2.031 6.200 1.00 97.88 98 LEU A O 1
ATOM 763 N N . GLU A 1 99 ? -2.050 -3.294 5.967 1.00 96.56 99 GLU A N 1
ATOM 764 C CA . GLU A 1 99 ? -2.346 -4.220 7.064 1.00 96.56 99 GLU A CA 1
ATOM 765 C C . GLU A 1 99 ? -2.529 -3.474 8.394 1.00 96.56 99 GLU A C 1
ATOM 767 O O . GLU A 1 99 ? -3.518 -3.659 9.107 1.00 96.56 99 GLU A O 1
ATOM 772 N N . ARG A 1 100 ? -1.584 -2.591 8.730 1.00 97.25 100 ARG A N 1
ATOM 773 C CA . ARG A 1 100 ? -1.536 -1.912 10.029 1.00 97.25 100 ARG A CA 1
ATOM 774 C C . ARG A 1 100 ? -2.644 -0.869 10.207 1.00 97.25 100 ARG A C 1
ATOM 776 O O . ARG A 1 100 ? -3.155 -0.692 11.319 1.00 97.25 100 ARG A O 1
ATOM 783 N N . VAL A 1 101 ? -3.023 -0.166 9.140 1.00 97.19 101 VAL A N 1
ATOM 784 C CA . VAL A 1 101 ? -3.937 0.988 9.197 1.00 97.19 101 VAL A CA 1
ATOM 785 C C . VAL A 1 101 ? -5.355 0.630 8.759 1.00 97.19 101 VAL A C 1
ATOM 787 O O . VAL A 1 101 ? -6.320 1.060 9.404 1.00 97.19 101 VAL A O 1
ATOM 790 N N . TYR A 1 102 ? -5.507 -0.167 7.707 1.00 96.19 102 TYR A N 1
ATOM 791 C CA . TYR A 1 102 ? -6.810 -0.524 7.150 1.00 96.19 102 TYR A CA 1
ATOM 792 C C . TYR A 1 102 ? -7.232 -1.941 7.528 1.00 96.19 102 TYR A C 1
ATOM 794 O O . TYR A 1 102 ? -8.383 -2.127 7.927 1.00 96.19 102 TYR A O 1
ATOM 802 N N . GLY A 1 103 ? -6.300 -2.894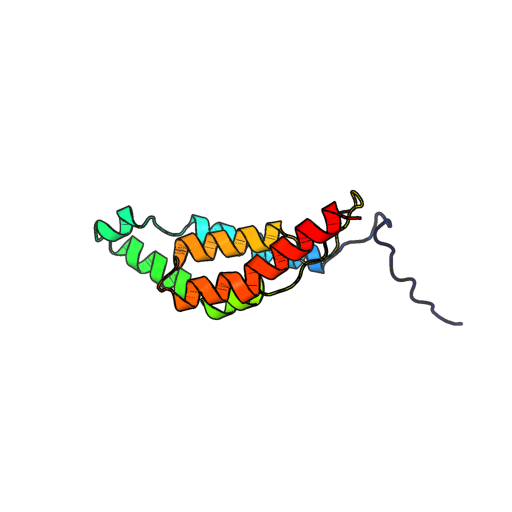 7.487 1.00 94.81 103 GLY A N 1
ATOM 803 C CA . GLY A 1 103 ? -6.631 -4.313 7.451 1.00 94.81 103 GLY A CA 1
ATOM 804 C C . GLY A 1 103 ? -7.383 -4.664 6.164 1.00 94.81 103 GLY A C 1
ATOM 805 O O . GLY A 1 103 ? -7.408 -3.881 5.214 1.00 94.81 103 GLY A O 1
ATOM 806 N N . ILE A 1 104 ? -8.021 -5.833 6.149 1.00 95.12 104 ILE A N 1
ATOM 807 C CA . ILE A 1 104 ? -8.908 -6.253 5.059 1.00 95.12 104 ILE A CA 1
ATOM 808 C C . ILE A 1 104 ? -10.355 -6.124 5.551 1.00 95.12 104 ILE A C 1
ATOM 810 O O . ILE A 1 104 ? -10.779 -6.935 6.376 1.00 95.12 104 ILE A O 1
ATOM 814 N N . PRO A 1 105 ? -11.096 -5.085 5.125 1.00 89.62 105 PRO A N 1
ATOM 815 C CA . PRO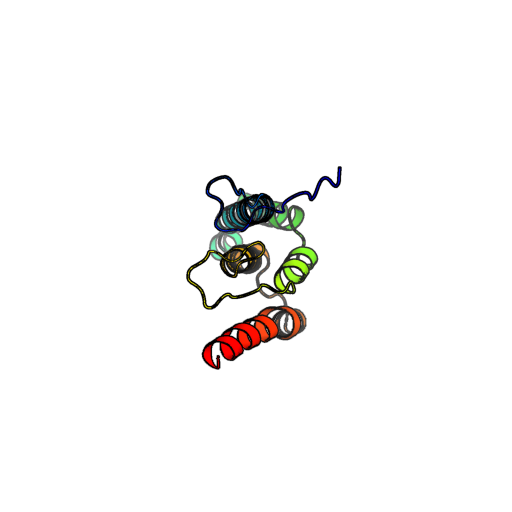 A 1 105 ? -12.415 -4.786 5.679 1.00 89.62 105 PRO A CA 1
ATOM 816 C C . PRO A 1 105 ? -13.500 -5.772 5.233 1.00 89.62 105 PRO A C 1
ATOM 818 O O . PRO A 1 105 ? -14.435 -6.029 5.991 1.00 89.62 105 PRO A O 1
ATOM 821 N N . ASP A 1 106 ? -13.384 -6.320 4.024 1.00 94.88 106 ASP A N 1
ATOM 822 C CA . ASP A 1 106 ? -14.405 -7.155 3.398 1.00 94.88 106 ASP A CA 1
ATOM 823 C C . ASP A 1 106 ? -13.813 -8.092 2.327 1.00 94.88 106 ASP A C 1
ATOM 825 O O . ASP A 1 106 ? -12.649 -7.989 1.929 1.00 94.88 106 ASP A O 1
ATOM 829 N N . GLN A 1 107 ? -14.639 -9.042 1.881 1.00 96.69 107 GLN A N 1
ATOM 830 C CA . GLN A 1 107 ? -14.266 -10.071 0.912 1.00 96.69 107 GLN A CA 1
ATOM 831 C C . GLN A 1 107 ? -14.015 -9.509 -0.497 1.00 96.69 107 GLN A C 1
ATOM 833 O O . GLN A 1 107 ? -13.181 -10.048 -1.221 1.00 96.69 107 GLN A O 1
ATOM 838 N N . GLU A 1 108 ? -14.710 -8.442 -0.889 1.00 95.69 108 GLU A N 1
ATOM 839 C CA . GLU A 1 108 ? -14.530 -7.809 -2.199 1.00 95.69 108 GLU A CA 1
ATOM 840 C C . GLU A 1 108 ? -13.139 -7.175 -2.289 1.00 95.69 108 GLU A C 1
ATOM 842 O O . GLU A 1 108 ? -12.394 -7.437 -3.231 1.00 95.69 108 GLU A O 1
ATOM 847 N N . THR A 1 109 ? -12.743 -6.439 -1.250 1.00 93.81 109 THR A N 1
ATOM 848 C CA . THR A 1 109 ? -11.403 -5.863 -1.106 1.00 93.81 109 THR A CA 1
ATOM 849 C C . THR A 1 109 ? -10.322 -6.946 -1.127 1.00 93.81 109 THR A C 1
ATOM 851 O O . THR A 1 109 ? -9.297 -6.785 -1.788 1.00 93.81 109 THR A O 1
ATOM 854 N N . PHE A 1 110 ? -10.550 -8.079 -0.450 1.00 96.12 110 PHE A N 1
ATOM 855 C CA . PHE A 1 110 ? -9.625 -9.214 -0.490 1.00 96.12 110 PHE A CA 1
ATOM 856 C C . PHE A 1 110 ? -9.412 -9.738 -1.916 1.00 96.12 110 PHE A C 1
ATOM 858 O O . PHE A 1 110 ? -8.270 -9.881 -2.352 1.00 96.12 110 PHE A O 1
ATOM 865 N N . PHE A 1 111 ? -10.494 -10.013 -2.650 1.00 97.19 111 PHE A N 1
ATOM 866 C CA . PHE A 1 111 ? -10.386 -10.533 -4.013 1.00 97.19 111 PHE A CA 1
ATOM 867 C C . PHE A 1 111 ? -9.774 -9.520 -4.975 1.00 97.19 111 PHE A C 1
ATOM 869 O O . PHE A 1 111 ? -8.907 -9.902 -5.756 1.00 97.19 111 PHE A O 1
ATOM 876 N N . ARG A 1 112 ? -10.132 -8.236 -4.864 1.00 95.12 112 ARG A N 1
ATOM 877 C CA . ARG A 1 112 ? -9.528 -7.171 -5.674 1.00 95.12 112 ARG A CA 1
ATOM 878 C C . ARG A 1 112 ? -8.012 -7.101 -5.474 1.00 95.12 112 ARG A C 1
ATOM 880 O O . ARG A 1 112 ? -7.271 -7.115 -6.449 1.00 95.12 112 ARG A O 1
ATOM 887 N N . LEU A 1 113 ? -7.530 -7.134 -4.228 1.00 96.00 113 LEU A N 1
ATOM 888 C CA . LEU A 1 113 ? -6.088 -7.167 -3.937 1.00 96.00 113 LEU A CA 1
ATOM 889 C C . LEU A 1 113 ? -5.398 -8.419 -4.501 1.00 96.00 113 LEU A C 1
ATOM 891 O O . LEU A 1 113 ? -4.289 -8.338 -5.029 1.00 96.00 113 LEU A O 1
ATOM 895 N N . ILE A 1 114 ? -6.040 -9.585 -4.409 1.00 96.31 114 ILE A N 1
ATOM 896 C CA . ILE A 1 114 ? -5.506 -10.823 -4.987 1.00 96.31 114 ILE A CA 1
ATOM 897 C C . ILE A 1 114 ? -5.383 -10.696 -6.507 1.00 96.31 114 ILE A C 1
ATOM 899 O O . ILE A 1 114 ? -4.326 -10.999 -7.056 1.00 96.31 114 ILE A O 1
ATOM 903 N N . GLU A 1 115 ? -6.434 -10.247 -7.186 1.00 95.75 115 GLU A N 1
ATOM 904 C CA . GLU A 1 115 ? -6.493 -10.195 -8.647 1.00 95.75 115 GLU A CA 1
ATOM 905 C C . GLU A 1 115 ? -5.616 -9.101 -9.250 1.00 95.75 115 GLU A C 1
ATOM 907 O O . GLU A 1 115 ? -4.906 -9.355 -10.227 1.00 95.75 115 GLU A O 1
ATOM 912 N N . GLU A 1 116 ? -5.642 -7.905 -8.666 1.00 94.69 116 GLU A N 1
ATOM 913 C CA . GLU A 1 116 ? -5.025 -6.717 -9.256 1.00 94.69 116 GLU A CA 1
ATOM 914 C C . GLU A 1 116 ? -3.594 -6.478 -8.768 1.00 94.69 116 GLU A C 1
ATOM 916 O O . GLU A 1 116 ? -2.797 -5.916 -9.517 1.00 94.69 116 GLU A O 1
ATOM 921 N N . ALA A 1 117 ? -3.232 -6.943 -7.565 1.00 94.31 117 ALA A N 1
ATOM 922 C CA . ALA A 1 117 ? -1.893 -6.751 -7.009 1.00 94.31 117 ALA A CA 1
ATOM 923 C C . ALA A 1 117 ? -1.086 -8.052 -6.918 1.00 94.31 117 ALA A C 1
ATOM 925 O O . ALA A 1 117 ? -0.029 -8.178 -7.536 1.00 94.31 117 ALA A O 1
ATOM 926 N N . PHE A 1 118 ? -1.570 -9.044 -6.166 1.00 94.38 118 PHE A N 1
ATOM 927 C CA . PHE A 1 118 ? -0.730 -10.185 -5.784 1.00 94.38 118 PHE A CA 1
ATOM 928 C C . PHE A 1 118 ? -0.562 -11.234 -6.889 1.00 94.38 118 PHE A C 1
ATOM 930 O O . PHE A 1 118 ? 0.541 -11.744 -7.086 1.00 94.38 118 PHE A O 1
ATOM 937 N N . LEU A 1 119 ? -1.618 -11.574 -7.634 1.00 94.56 119 LEU A N 1
ATOM 938 C CA . LEU A 1 119 ? -1.529 -12.559 -8.716 1.00 94.56 119 LEU A CA 1
ATOM 939 C C . LEU A 1 119 ? -0.563 -12.134 -9.835 1.00 94.56 119 LEU A C 1
ATOM 941 O O . LEU A 1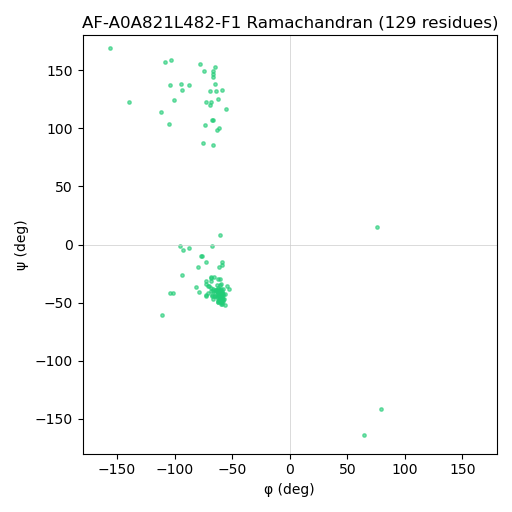 119 ? 0.223 -12.984 -10.268 1.00 94.56 119 LEU A O 1
ATOM 945 N N . PRO A 1 120 ? -0.568 -10.874 -10.317 1.00 92.00 120 PRO A N 1
ATOM 946 C CA . PRO A 1 120 ? 0.437 -10.393 -11.263 1.00 92.00 120 PRO A CA 1
ATOM 947 C C . PRO A 1 120 ? 1.871 -10.547 -10.746 1.00 92.00 120 PRO A C 1
ATOM 949 O O . PRO A 1 120 ? 2.733 -11.009 -11.494 1.00 92.00 120 PRO A O 1
ATOM 952 N N . ASP A 1 121 ? 2.108 -10.231 -9.473 1.00 91.75 121 ASP A N 1
ATOM 953 C CA . ASP A 1 121 ? 3.435 -10.306 -8.856 1.00 91.75 121 ASP A CA 1
ATOM 954 C C . ASP A 1 121 ? 3.927 -11.757 -8.729 1.00 91.75 121 ASP A C 1
ATOM 956 O O . ASP A 1 121 ? 5.058 -12.069 -9.106 1.00 91.75 121 ASP A O 1
ATOM 960 N N . ILE A 1 122 ? 3.060 -12.675 -8.285 1.00 91.00 122 ILE A N 1
ATOM 961 C CA . ILE A 1 122 ? 3.369 -14.114 -8.190 1.00 91.00 122 ILE A CA 1
ATOM 962 C C . ILE A 1 122 ? 3.665 -14.698 -9.577 1.00 91.00 122 ILE A C 1
ATOM 964 O O . ILE A 1 122 ? 4.598 -15.486 -9.751 1.00 91.00 122 ILE A O 1
ATOM 968 N N . ARG A 1 123 ? 2.894 -14.301 -10.596 1.00 88.62 123 ARG A N 1
ATOM 969 C CA . ARG A 1 123 ? 3.157 -14.708 -11.983 1.00 88.62 123 ARG A CA 1
ATOM 970 C C . ARG A 1 123 ? 4.506 -14.195 -12.470 1.00 88.62 123 ARG A C 1
ATOM 972 O O . ARG A 1 123 ? 5.225 -14.945 -13.115 1.00 88.62 123 ARG A O 1
ATOM 979 N N . CYS A 1 124 ? 4.857 -12.950 -12.154 1.00 84.94 124 CYS A N 1
ATOM 980 C CA . CYS A 1 124 ? 6.158 -12.398 -12.516 1.00 84.94 124 CYS A CA 1
ATOM 981 C C . CYS A 1 124 ? 7.293 -13.221 -11.894 1.00 84.94 124 CYS A C 1
ATOM 983 O O . CYS A 1 124 ? 8.155 -13.685 -12.633 1.00 84.94 124 CYS A O 1
ATOM 985 N N . ALA A 1 125 ? 7.226 -13.496 -10.585 1.00 82.56 125 ALA A N 1
ATOM 986 C CA . ALA A 1 125 ? 8.211 -14.317 -9.878 1.00 82.56 125 ALA A CA 1
ATOM 987 C C . ALA A 1 125 ? 8.363 -15.723 -10.491 1.00 82.56 125 ALA A C 1
ATOM 989 O O . ALA A 1 125 ? 9.471 -16.159 -10.783 1.00 82.56 125 ALA A O 1
ATOM 990 N N . THR A 1 126 ? 7.246 -16.404 -10.766 1.00 82.31 126 THR A N 1
ATOM 991 C CA . THR A 1 126 ? 7.269 -17.766 -11.337 1.00 82.31 126 THR A CA 1
ATOM 992 C C . THR A 1 126 ? 7.779 -17.833 -12.777 1.00 82.31 126 THR A C 1
ATOM 994 O O . THR A 1 126 ? 8.313 -18.863 -13.173 1.00 82.31 126 THR A O 1
ATOM 997 N N . ILE A 1 127 ? 7.630 -16.771 -13.578 1.00 78.31 127 ILE A N 1
ATOM 998 C CA . ILE A 1 127 ? 8.169 -16.736 -14.948 1.00 78.31 127 ILE A CA 1
ATOM 999 C C . ILE A 1 127 ? 9.697 -16.650 -14.937 1.00 78.31 127 ILE A C 1
ATOM 1001 O O . ILE A 1 127 ? 10.329 -17.257 -15.795 1.00 78.31 127 ILE A O 1
ATOM 1005 N N . LEU A 1 128 ? 10.296 -15.938 -13.983 1.00 61.31 128 LEU A N 1
ATOM 1006 C CA . LEU A 1 128 ? 11.757 -15.801 -13.918 1.00 61.31 128 LEU A CA 1
ATOM 1007 C C . LEU A 1 128 ? 12.437 -17.081 -13.468 1.00 61.31 128 LEU A C 1
ATOM 1009 O O . LEU A 1 128 ? 13.495 -17.397 -13.989 1.00 61.31 128 LEU A O 1
ATOM 1013 N N . ASP A 1 129 ? 11.797 -17.846 -12.581 1.00 56.81 129 ASP A N 1
ATOM 1014 C CA . ASP A 1 129 ? 12.269 -19.186 -12.214 1.00 56.81 129 ASP A CA 1
ATOM 1015 C C . ASP A 1 129 ? 12.297 -20.148 -13.421 1.00 56.81 129 ASP A C 1
ATOM 1017 O O . ASP A 1 129 ? 12.956 -21.187 -13.373 1.00 56.81 129 ASP A O 1
ATOM 1021 N N . MET A 1 130 ? 11.568 -19.832 -14.500 1.00 54.84 130 MET A N 1
ATOM 1022 C CA . MET A 1 130 ? 11.509 -20.636 -15.725 1.00 54.84 130 MET A CA 1
ATOM 1023 C C . MET A 1 130 ? 12.489 -20.188 -16.829 1.00 54.84 130 MET A C 1
ATOM 1025 O O . MET A 1 130 ? 12.506 -20.834 -17.880 1.00 54.84 130 MET A O 1
ATOM 1029 N N . VAL A 1 131 ? 13.277 -19.120 -16.628 1.00 45.97 131 VAL A N 1
ATOM 1030 C CA . VAL A 1 131 ? 14.261 -18.583 -17.599 1.00 45.97 131 VAL A CA 1
ATOM 1031 C C . VAL A 1 131 ? 15.678 -18.728 -17.063 1.00 45.97 131 VAL A C 1
ATOM 1033 O O . VAL A 1 131 ? 16.505 -19.314 -17.796 1.00 45.97 131 VAL A O 1
#

Sequence (131 aa):
DHLQVRLPYADDEEYIDLGAAELSFYAILVELLGRCAPSEETIKMGKQNAIRAKSILKSLVSMHDLEGVLGLKFLLSNENSMPPGLQPSHKMSIILFLERVYGIPDQETFFRLIEEAFLPDIRCATILDMV